Protein AF-A0A1V0TWH2-F1 (afdb_monomer_lite)

Sequence (123 aa):
MSCGDPHEKDCSEVLDHLYEYLDREMPAGECAEFQVHLDECSPCLEKYGLEQAVKKLVKRCCGHDDVPTDLRSKVMGRIDLIRAGEAVPEVSVLDQARHEQAQAEKAAQEQRAEAAGSDAAGS

Secondary structure (DSSP, 8-state):
---SS--SS-HHHHHHTHHHHHTT-S-HHHHHHHHHHHHHTHHHHHHTT-HHHHHHHHHHHTTTPPPPHHHHHHHHHHHHHHHHT----SS-HHHHHHHHHHHHHHHHHHHHHHHHHGGGS--

Radius of gyration: 19.44 Å; chains: 1; bounding box: 47×32×61 Å

Structure (mmCIF, N/CA/C/O backbone):
data_AF-A0A1V0TWH2-F1
#
_entry.id   AF-A0A1V0TWH2-F1
#
loop_
_atom_site.group_PDB
_atom_site.id
_atom_site.type_symbol
_atom_site.label_atom_id
_atom_site.label_alt_id
_atom_site.label_comp_id
_atom_site.label_asym_id
_atom_site.label_entity_id
_atom_site.label_seq_id
_atom_site.pdbx_PDB_ins_code
_atom_site.Cartn_x
_atom_site.Cartn_y
_atom_site.Cartn_z
_atom_site.occupancy
_atom_site.B_iso_or_equiv
_atom_site.auth_seq_id
_atom_site.auth_comp_id
_atom_site.auth_asym_id
_atom_site.auth_atom_id
_atom_site.pdbx_PDB_model_num
ATOM 1 N N . MET A 1 1 ? -2.320 9.056 11.277 1.00 52.59 1 MET A N 1
ATOM 2 C CA . MET A 1 1 ? -3.329 10.129 11.441 1.00 52.59 1 MET A CA 1
ATOM 3 C C . MET A 1 1 ? -4.693 9.497 11.277 1.00 52.59 1 MET A C 1
ATOM 5 O O . MET A 1 1 ? -4.891 8.812 10.281 1.00 52.59 1 MET A O 1
ATOM 9 N N . SER A 1 2 ? -5.575 9.695 12.255 1.00 56.16 2 SER A N 1
ATOM 10 C CA . SER A 1 2 ? -6.941 9.174 12.230 1.00 56.16 2 SER A CA 1
ATOM 11 C C . SER A 1 2 ? -7.785 9.898 11.183 1.00 56.16 2 SER A C 1
ATOM 13 O O . SER A 1 2 ? -7.605 11.088 10.924 1.00 56.16 2 SER A O 1
ATOM 15 N N . CYS A 1 3 ? -8.685 9.154 10.566 1.00 61.31 3 CYS A N 1
ATOM 16 C CA . CYS A 1 3 ? -9.370 9.462 9.316 1.00 61.31 3 CYS A CA 1
ATOM 17 C C . CYS A 1 3 ? -10.523 10.479 9.488 1.00 61.31 3 CYS A C 1
ATOM 19 O O . CYS A 1 3 ? -11.145 10.875 8.509 1.00 61.31 3 CYS A O 1
ATOM 21 N N . GLY A 1 4 ? -10.804 10.920 10.720 1.00 58.88 4 GLY A N 1
ATOM 22 C CA . GLY A 1 4 ? -11.903 11.835 11.055 1.00 58.88 4 GLY A CA 1
ATOM 23 C C . GLY A 1 4 ? -13.238 11.143 11.364 1.00 58.88 4 GLY A C 1
ATOM 24 O O . GLY A 1 4 ? -14.108 11.785 11.947 1.00 58.88 4 GLY A O 1
ATOM 25 N N . ASP A 1 5 ? -13.368 9.850 11.063 1.00 56.97 5 ASP A N 1
ATOM 26 C CA . ASP A 1 5 ? -14.504 8.9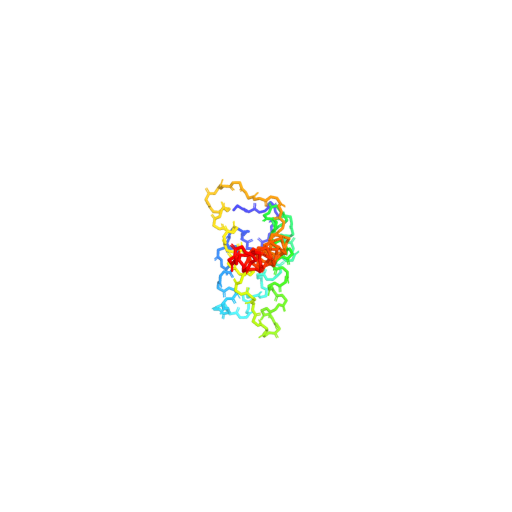98 11.426 1.00 56.97 5 ASP A CA 1
ATOM 27 C C . ASP A 1 5 ? -14.129 8.029 12.570 1.00 56.97 5 ASP A C 1
ATOM 29 O O . ASP A 1 5 ? -12.966 7.625 12.679 1.00 56.97 5 ASP A O 1
ATOM 33 N N . PRO A 1 6 ? -15.080 7.656 13.450 1.00 57.12 6 PRO A N 1
ATOM 34 C CA . PRO A 1 6 ? -14.822 6.795 14.598 1.00 57.12 6 PRO A CA 1
ATOM 35 C C . PRO A 1 6 ? -14.786 5.322 14.172 1.00 57.12 6 PRO A C 1
ATOM 37 O O . PRO A 1 6 ? -15.730 4.572 14.409 1.00 57.12 6 PRO A O 1
ATOM 40 N N . HIS A 1 7 ? -13.703 4.903 13.526 1.00 61.41 7 HIS A N 1
ATOM 41 C CA . HIS A 1 7 ? -13.396 3.482 13.347 1.00 61.41 7 HIS A CA 1
ATOM 42 C C . HIS A 1 7 ? -12.597 2.984 14.564 1.00 61.41 7 HIS A C 1
ATOM 44 O O . HIS A 1 7 ? -11.805 3.743 15.120 1.00 61.41 7 HIS A O 1
ATOM 50 N N . GLU A 1 8 ? -12.760 1.718 14.970 1.00 64.00 8 GLU A N 1
ATOM 51 C CA . GLU A 1 8 ? -12.062 1.144 16.144 1.00 64.00 8 GLU A CA 1
ATOM 52 C C . GLU A 1 8 ? -10.526 1.179 16.046 1.00 64.00 8 GLU A C 1
ATOM 54 O O . GLU A 1 8 ? -9.848 1.171 17.071 1.00 64.00 8 GLU A O 1
ATOM 59 N N . LYS A 1 9 ? -9.977 1.240 14.828 1.00 70.12 9 LYS A N 1
ATOM 60 C CA . LYS A 1 9 ? -8.537 1.218 14.541 1.00 70.12 9 LYS A CA 1
ATOM 61 C C . LYS A 1 9 ? -8.094 2.503 13.846 1.00 70.12 9 LYS A C 1
ATOM 63 O O . LYS A 1 9 ? -8.796 3.019 12.976 1.00 70.12 9 LYS A O 1
ATOM 68 N N . ASP A 1 10 ? -6.905 2.995 14.184 1.00 76.19 10 ASP A N 1
ATOM 69 C CA . ASP A 1 10 ? -6.308 4.149 13.514 1.00 76.19 10 ASP A CA 1
ATOM 70 C C . ASP A 1 10 ? -5.816 3.787 12.108 1.00 76.19 10 ASP A C 1
ATOM 72 O O . ASP A 1 10 ? -5.096 2.808 11.924 1.00 76.19 10 ASP A O 1
ATOM 76 N N . CYS A 1 11 ? -6.085 4.648 11.120 1.00 77.75 11 CYS A N 1
ATOM 77 C CA . CYS A 1 11 ? -5.598 4.472 9.748 1.00 77.75 11 CYS A CA 1
ATOM 78 C C . CYS A 1 11 ? -4.070 4.231 9.677 1.00 77.75 11 CYS A C 1
ATOM 80 O O . CYS A 1 11 ? -3.599 3.452 8.855 1.00 77.75 11 CYS A O 1
ATOM 82 N N . SER A 1 12 ? -3.275 4.881 10.537 1.00 77.44 12 SER A N 1
ATOM 83 C CA . SER A 1 12 ? -1.823 4.640 10.615 1.00 77.44 12 SER A CA 1
ATOM 84 C C . SER A 1 12 ? -1.467 3.288 11.230 1.00 77.44 12 SER A C 1
ATOM 86 O O . SER A 1 12 ? -0.549 2.643 10.744 1.00 77.44 12 SER A O 1
ATOM 88 N N . GLU A 1 13 ? -2.205 2.850 12.250 1.00 80.50 13 GLU A N 1
ATOM 89 C CA . GLU A 1 13 ? -1.999 1.546 12.888 1.00 80.50 13 GLU A CA 1
ATOM 90 C C . GLU A 1 13 ? -2.317 0.417 11.899 1.00 80.50 13 GLU A C 1
ATOM 92 O O . GLU A 1 13 ? -1.552 -0.531 11.758 1.00 80.50 13 GLU A O 1
ATOM 97 N N . VAL A 1 14 ? -3.392 0.564 11.121 1.00 82.00 14 VAL A N 1
ATOM 98 C CA . VAL A 1 14 ? -3.758 -0.407 10.081 1.00 82.00 14 VAL A CA 1
ATOM 99 C C . VAL A 1 14 ? -2.685 -0.513 8.997 1.00 82.00 14 VAL A C 1
ATOM 101 O O . VAL A 1 14 ? -2.399 -1.610 8.523 1.00 82.00 14 VAL A O 1
ATOM 104 N N . LEU A 1 15 ? -2.062 0.605 8.614 1.00 79.31 15 LEU A N 1
ATOM 105 C CA . LEU A 1 15 ? -0.946 0.597 7.663 1.00 79.31 15 LEU A CA 1
ATOM 106 C C . LEU A 1 15 ? 0.329 -0.010 8.267 1.00 79.31 15 LEU A C 1
ATOM 108 O O . LEU A 1 15 ? 1.056 -0.698 7.554 1.00 79.31 15 LEU A O 1
ATOM 112 N N . ASP A 1 16 ? 0.586 0.207 9.559 1.00 81.56 16 ASP A N 1
ATOM 113 C CA . ASP A 1 16 ? 1.748 -0.348 10.263 1.00 81.56 16 ASP A CA 1
ATOM 114 C C . ASP A 1 16 ? 1.666 -1.878 10.370 1.00 81.56 16 ASP A C 1
ATOM 116 O O . ASP A 1 16 ? 2.621 -2.580 10.034 1.00 81.56 16 ASP A O 1
ATOM 120 N N . HIS A 1 17 ? 0.497 -2.397 10.744 1.00 82.94 17 HIS A N 1
ATOM 121 C CA . HIS A 1 17 ? 0.227 -3.834 10.863 1.00 82.94 17 HIS A CA 1
ATOM 122 C C . HIS A 1 17 ? -0.162 -4.495 9.532 1.00 82.94 17 HIS A C 1
ATOM 124 O O . HIS A 1 17 ? -0.397 -5.703 9.469 1.00 82.94 17 HIS A O 1
ATOM 130 N N . LEU A 1 18 ? -0.189 -3.741 8.426 1.00 80.31 18 LEU A N 1
ATOM 131 C CA . LEU A 1 18 ? -0.471 -4.306 7.107 1.00 80.31 18 LEU A CA 1
ATOM 132 C C . LEU A 1 18 ? 0.555 -5.386 6.733 1.00 80.31 18 LEU A C 1
ATOM 134 O O . LEU A 1 18 ? 0.200 -6.357 6.072 1.00 80.31 18 LEU A O 1
ATOM 138 N N . TYR A 1 19 ? 1.811 -5.243 7.167 1.00 77.81 19 TYR A N 1
ATOM 139 C CA . TYR A 1 19 ? 2.850 -6.259 6.975 1.00 77.81 19 TYR A CA 1
ATOM 140 C C . TYR A 1 19 ? 2.457 -7.605 7.599 1.00 77.81 19 TYR A C 1
ATOM 142 O O . TYR A 1 19 ? 2.452 -8.619 6.904 1.00 77.81 19 TYR A O 1
ATOM 150 N N . GLU A 1 20 ? 2.048 -7.592 8.867 1.00 84.38 20 GLU A N 1
ATOM 151 C CA . GLU A 1 20 ? 1.633 -8.776 9.633 1.00 84.38 20 GLU A CA 1
ATOM 152 C C . GLU A 1 20 ? 0.375 -9.419 9.035 1.00 84.38 20 GLU A C 1
ATOM 154 O O . GLU A 1 20 ? 0.265 -10.645 8.935 1.00 84.38 20 GLU A O 1
ATOM 159 N N . TYR A 1 21 ? -0.554 -8.588 8.556 1.00 80.25 21 TYR A N 1
ATOM 160 C CA . TYR A 1 21 ? -1.744 -9.038 7.841 1.00 80.25 21 TYR A CA 1
ATOM 161 C C . TYR A 1 21 ? -1.403 -9.743 6.515 1.00 80.25 21 TYR A C 1
ATOM 163 O O . TYR A 1 21 ? -2.008 -10.763 6.173 1.00 80.25 21 TYR A O 1
ATOM 171 N N . LEU A 1 22 ? -0.424 -9.235 5.755 1.00 75.25 22 LEU A N 1
ATOM 172 C CA . LEU A 1 22 ? -0.008 -9.842 4.485 1.00 75.25 22 LEU A CA 1
ATOM 173 C C . LEU A 1 22 ? 0.807 -11.123 4.663 1.00 75.25 22 LEU A C 1
ATOM 175 O O . LEU A 1 22 ? 0.618 -12.059 3.886 1.00 75.25 22 LEU A O 1
ATOM 179 N N . ASP A 1 23 ? 1.678 -11.179 5.668 1.00 78.06 23 ASP A N 1
ATOM 180 C CA . ASP A 1 23 ? 2.473 -12.373 5.981 1.00 78.06 23 ASP A CA 1
ATOM 181 C C . ASP A 1 23 ? 1.670 -13.437 6.752 1.00 78.06 23 ASP A C 1
ATOM 183 O O . ASP A 1 23 ? 2.177 -14.521 7.037 1.00 78.06 23 ASP A O 1
ATOM 187 N N . ARG A 1 24 ? 0.383 -13.167 7.028 1.00 74.31 24 ARG A N 1
ATOM 188 C CA . ARG A 1 24 ? -0.512 -14.019 7.832 1.00 74.31 24 ARG A CA 1
ATOM 189 C C . ARG A 1 24 ? 0.044 -14.315 9.225 1.00 74.31 24 ARG A C 1
ATOM 191 O O . ARG A 1 24 ? -0.262 -15.351 9.813 1.00 74.31 24 ARG A O 1
ATOM 198 N N . GLU A 1 25 ? 0.839 -13.393 9.750 1.00 82.81 25 GLU A N 1
ATOM 199 C CA . GLU A 1 25 ? 1.336 -13.441 11.124 1.00 82.81 25 GLU A CA 1
ATOM 200 C C . GLU A 1 25 ? 0.284 -12.926 12.119 1.00 82.81 25 GLU A C 1
ATOM 202 O O . GLU A 1 25 ? 0.418 -13.129 13.324 1.00 82.81 25 GLU A O 1
ATOM 207 N N . MET A 1 26 ? -0.805 -12.333 11.619 1.00 78.75 26 MET A N 1
ATOM 208 C CA . MET A 1 26 ? -1.945 -11.890 12.417 1.00 78.75 26 MET A CA 1
ATOM 209 C C . MET A 1 26 ? -2.985 -13.007 12.641 1.00 78.75 26 MET A C 1
ATOM 211 O O . MET A 1 26 ? -3.312 -13.765 11.717 1.00 78.75 26 MET A O 1
ATOM 215 N N . PRO A 1 27 ? -3.579 -13.100 13.844 1.00 79.94 27 PRO A N 1
ATOM 216 C CA . PRO A 1 27 ? -4.663 -14.034 14.114 1.00 79.94 27 PRO A CA 1
ATOM 217 C C . PRO A 1 27 ? -5.927 -13.683 13.315 1.00 79.94 27 PRO A C 1
ATOM 219 O O . PRO A 1 27 ? -6.247 -12.522 13.065 1.00 79.94 27 PRO A O 1
ATOM 222 N N . ALA A 1 28 ? -6.705 -14.709 12.959 1.00 75.44 28 ALA A N 1
ATOM 223 C CA . ALA A 1 28 ? -7.886 -14.564 12.101 1.00 75.44 28 ALA A CA 1
ATOM 224 C C . ALA A 1 28 ? -8.960 -13.599 12.648 1.00 75.44 28 ALA A C 1
ATOM 226 O O . ALA A 1 28 ? -9.722 -13.046 11.859 1.00 75.44 28 ALA A O 1
ATOM 227 N N . GLY A 1 29 ? -9.020 -13.398 13.970 1.00 77.88 29 GLY A N 1
ATOM 228 C CA . GLY A 1 29 ? -9.912 -12.416 14.596 1.00 77.88 29 GLY A CA 1
ATOM 229 C C . GLY A 1 29 ? -9.550 -10.982 14.211 1.00 77.88 29 GLY A C 1
ATOM 230 O O . GLY A 1 29 ? -10.390 -10.265 13.679 1.00 77.88 29 GLY A O 1
ATOM 231 N N . GLU A 1 30 ? -8.278 -10.615 14.363 1.00 78.94 30 GLU A N 1
ATOM 232 C CA . GLU A 1 30 ? -7.788 -9.273 14.027 1.00 78.94 30 GLU A CA 1
ATOM 233 C C . GLU A 1 30 ? -7.809 -9.028 12.512 1.00 78.94 30 GLU A C 1
ATOM 235 O O . GLU A 1 30 ? -8.092 -7.923 12.054 1.00 78.94 30 GLU A O 1
ATOM 240 N N . CYS A 1 31 ? -7.591 -10.071 11.704 1.00 79.56 31 CYS A N 1
ATOM 241 C CA . CYS A 1 31 ? -7.734 -9.984 10.249 1.00 79.56 31 CYS A CA 1
ATOM 242 C C . CYS A 1 31 ? -9.127 -9.505 9.809 1.00 79.56 31 CYS A C 1
ATOM 244 O O . CYS A 1 31 ? -9.233 -8.774 8.823 1.00 79.56 31 CYS A O 1
ATOM 246 N N . ALA A 1 32 ? -10.187 -9.915 10.512 1.00 80.31 32 ALA A N 1
ATOM 247 C CA . ALA A 1 32 ? -11.549 -9.498 10.192 1.00 80.31 32 ALA A CA 1
ATOM 248 C C . ALA A 1 32 ? -11.779 -8.017 10.532 1.00 80.31 32 ALA A C 1
ATOM 250 O O . ALA A 1 32 ? -12.356 -7.290 9.728 1.00 80.31 32 ALA A O 1
ATOM 251 N N . GLU A 1 33 ? -11.277 -7.556 11.678 1.00 80.31 33 GLU A N 1
ATOM 252 C CA . GLU A 1 33 ? -11.362 -6.150 12.097 1.00 80.31 33 GLU A CA 1
ATOM 253 C C . GLU A 1 33 ? -10.599 -5.230 11.134 1.00 80.31 33 GLU A C 1
ATOM 255 O O . GLU A 1 33 ? -11.109 -4.191 10.712 1.00 80.31 33 GLU A O 1
ATOM 260 N N . PHE A 1 34 ? -9.408 -5.655 10.704 1.00 81.56 34 PHE A N 1
ATOM 261 C CA . PHE A 1 34 ? -8.629 -4.947 9.688 1.00 81.56 34 PHE A CA 1
ATOM 262 C C . PHE A 1 34 ? -9.378 -4.853 8.368 1.00 81.56 34 PHE A C 1
ATOM 264 O O . PHE A 1 34 ? -9.421 -3.791 7.753 1.00 81.56 34 PHE A O 1
ATOM 271 N N . GLN A 1 35 ? -9.987 -5.954 7.933 1.00 78.50 35 GLN A N 1
ATOM 272 C CA . GLN A 1 35 ? -10.768 -5.964 6.707 1.00 78.50 35 GLN A CA 1
ATOM 273 C C . GLN A 1 35 ? -11.942 -4.980 6.774 1.00 78.50 35 GLN A C 1
ATOM 275 O O . GLN A 1 35 ? -12.144 -4.235 5.818 1.00 78.50 35 GLN A O 1
ATOM 280 N N . VAL A 1 36 ? -12.675 -4.942 7.891 1.00 81.44 36 VAL A N 1
ATOM 281 C CA . VAL A 1 36 ? -13.778 -3.988 8.091 1.00 81.44 36 VAL A CA 1
ATOM 282 C C . VAL A 1 36 ? -13.268 -2.553 7.983 1.00 81.44 36 VAL A C 1
ATOM 284 O O . VAL A 1 36 ? -13.809 -1.779 7.198 1.00 81.44 36 VAL A O 1
ATOM 287 N N . HIS A 1 37 ? -12.174 -2.215 8.671 1.00 82.75 37 HIS A N 1
ATOM 288 C CA . HIS A 1 37 ? -11.596 -0.875 8.583 1.00 82.75 37 HIS A CA 1
ATOM 289 C C . HIS A 1 37 ? -11.154 -0.520 7.156 1.00 82.75 37 HIS A C 1
ATOM 291 O O . HIS A 1 37 ? -11.379 0.597 6.701 1.00 82.75 37 HIS A O 1
ATOM 297 N N . LEU A 1 38 ? -10.530 -1.450 6.431 1.00 78.19 38 LEU A N 1
ATOM 298 C CA . LEU A 1 38 ? -10.080 -1.219 5.056 1.00 78.19 38 LEU A CA 1
ATOM 299 C C . LEU A 1 38 ? -11.246 -1.029 4.073 1.00 78.19 38 LEU A C 1
ATOM 301 O O . LEU A 1 38 ? -11.103 -0.277 3.109 1.00 78.19 38 LEU A O 1
ATOM 305 N N . ASP A 1 39 ? -12.385 -1.689 4.299 1.00 78.62 39 ASP A N 1
ATOM 306 C CA . ASP A 1 39 ? -13.591 -1.496 3.486 1.00 78.62 39 ASP A CA 1
ATOM 307 C C . ASP A 1 39 ? -14.323 -0.188 3.842 1.00 78.62 39 ASP A C 1
ATOM 309 O O . ASP A 1 39 ? -14.749 0.542 2.941 1.00 78.62 39 ASP A O 1
ATOM 313 N N . GLU A 1 40 ? -14.430 0.153 5.129 1.00 78.00 40 GLU A N 1
ATOM 314 C CA . GLU A 1 40 ? -15.109 1.372 5.591 1.00 78.00 40 GLU A CA 1
ATOM 315 C C . GLU A 1 40 ? -14.271 2.638 5.362 1.00 78.00 40 GLU A C 1
ATOM 317 O O . GLU A 1 40 ? -14.807 3.688 5.004 1.00 78.00 40 GLU A O 1
ATOM 322 N N . CYS A 1 41 ? -12.944 2.548 5.479 1.00 79.00 41 CYS A N 1
ATOM 323 C CA . CYS A 1 41 ? -12.031 3.679 5.343 1.00 79.00 41 CYS A CA 1
ATOM 324 C C . CYS A 1 41 ? -11.451 3.835 3.925 1.00 79.00 41 CYS A C 1
ATOM 326 O O . CYS A 1 41 ? -10.255 4.070 3.712 1.00 79.00 41 CYS A O 1
ATOM 328 N N . SER A 1 42 ? -12.334 3.769 2.927 1.00 71.25 42 SER A N 1
ATOM 329 C CA . SER A 1 42 ? -12.009 4.067 1.525 1.00 71.25 42 SER A CA 1
ATOM 330 C C . SER A 1 42 ? -11.334 5.445 1.308 1.00 71.25 42 SER A C 1
ATOM 332 O O . SER A 1 42 ? -10.330 5.484 0.593 1.00 71.25 42 SER A O 1
ATOM 334 N N . PRO A 1 43 ? -11.753 6.571 1.940 1.00 76.06 43 PRO A N 1
ATOM 335 C CA . PRO A 1 43 ? -11.151 7.885 1.662 1.00 76.06 43 PRO A CA 1
ATOM 336 C C . PRO A 1 43 ? -9.670 8.001 2.055 1.00 76.06 43 PRO A C 1
ATOM 338 O O . PRO A 1 43 ? -8.907 8.703 1.387 1.00 76.06 43 PRO A O 1
ATOM 341 N N . CYS A 1 44 ? -9.224 7.296 3.098 1.00 76.69 44 CYS A N 1
ATOM 342 C CA . CYS A 1 44 ? -7.804 7.275 3.451 1.00 76.69 44 CYS A CA 1
ATOM 343 C C . CYS A 1 44 ? -6.994 6.468 2.444 1.00 76.69 44 CYS A C 1
ATOM 345 O O . CYS A 1 44 ? -5.968 6.941 1.958 1.00 76.69 44 CYS A O 1
ATOM 347 N N . LEU A 1 45 ? -7.471 5.281 2.073 1.00 76.44 45 LEU A N 1
ATOM 348 C CA . LEU A 1 45 ? -6.787 4.450 1.088 1.00 76.44 45 LEU A CA 1
ATOM 349 C C . LEU A 1 45 ? -6.736 5.110 -0.293 1.00 76.44 45 LEU A C 1
ATOM 351 O O . LEU A 1 45 ? -5.740 4.950 -0.997 1.00 76.44 45 LEU A O 1
ATOM 355 N N . GLU A 1 46 ? -7.767 5.857 -0.681 1.00 77.81 46 GLU A N 1
ATOM 356 C CA . GLU A 1 46 ? -7.812 6.588 -1.949 1.00 77.81 46 GLU A CA 1
ATOM 357 C C . GLU A 1 46 ? -6.803 7.743 -1.969 1.00 77.81 46 GLU A C 1
ATOM 359 O O . GLU A 1 46 ? -6.034 7.865 -2.922 1.00 77.81 46 GLU A O 1
ATOM 364 N N . LYS A 1 47 ? -6.694 8.509 -0.873 1.00 75.62 47 LYS A N 1
ATOM 365 C CA . LYS A 1 47 ? -5.686 9.574 -0.715 1.00 75.62 47 LYS A CA 1
ATOM 366 C C . LYS A 1 47 ? -4.250 9.060 -0.852 1.00 75.62 47 LYS A C 1
ATOM 368 O O . LYS A 1 47 ? -3.372 9.767 -1.337 1.00 75.62 47 LYS A O 1
ATOM 373 N N . TYR A 1 48 ? -4.014 7.828 -0.421 1.00 73.56 48 TYR A N 1
ATOM 374 C CA . TYR A 1 48 ? -2.729 7.145 -0.555 1.00 73.56 48 TYR A CA 1
ATOM 375 C C . TYR A 1 48 ? -2.602 6.353 -1.868 1.00 73.56 48 TYR A C 1
ATOM 377 O O . TYR A 1 48 ? -1.579 5.716 -2.125 1.00 73.56 48 TYR A O 1
ATOM 385 N N . GLY A 1 49 ? -3.653 6.340 -2.694 1.00 76.44 49 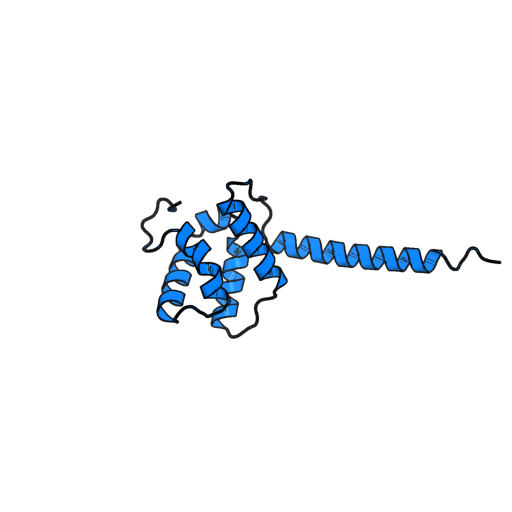GLY A N 1
ATOM 386 C CA . GLY A 1 49 ? -3.780 5.536 -3.906 1.00 76.44 49 GLY A CA 1
ATOM 387 C C . GLY A 1 49 ? -3.589 4.032 -3.668 1.00 76.44 49 GLY A C 1
ATOM 388 O O . GLY A 1 49 ? -3.127 3.322 -4.564 1.00 76.44 49 GLY A O 1
ATOM 389 N N . LEU A 1 50 ? -3.858 3.558 -2.452 1.00 77.88 50 LEU A N 1
ATOM 390 C CA . LEU A 1 50 ? -3.694 2.182 -1.986 1.00 77.88 50 LEU A CA 1
ATOM 391 C C . LEU A 1 50 ? -4.975 1.353 -2.115 1.00 77.88 50 LEU A C 1
ATOM 393 O O . LEU A 1 50 ? -4.889 0.128 -2.145 1.00 77.88 50 LEU A O 1
ATOM 397 N N . GLU A 1 51 ? -6.138 1.992 -2.250 1.00 80.62 51 GLU A N 1
ATOM 398 C CA . GLU A 1 51 ? -7.462 1.352 -2.191 1.00 80.62 51 GLU A CA 1
ATOM 399 C C . GLU A 1 51 ? -7.563 0.067 -3.026 1.00 80.62 51 GLU A C 1
ATOM 401 O O . GLU A 1 51 ? -7.800 -1.022 -2.501 1.00 80.62 51 GLU A O 1
ATOM 406 N N . GLN A 1 52 ? -7.320 0.164 -4.333 1.00 76.06 52 GLN A N 1
ATOM 407 C CA . GLN A 1 52 ? -7.470 -0.984 -5.223 1.00 76.06 52 GLN A CA 1
ATOM 408 C C . GLN A 1 52 ? -6.415 -2.076 -4.986 1.00 76.06 52 GLN A C 1
ATOM 410 O O . GLN A 1 52 ? -6.693 -3.263 -5.186 1.00 76.06 52 GLN A O 1
ATOM 415 N N . ALA A 1 53 ? -5.199 -1.697 -4.578 1.00 75.06 53 ALA A N 1
ATOM 416 C CA . ALA A 1 53 ? -4.129 -2.647 -4.289 1.00 75.06 53 ALA A CA 1
ATOM 417 C C . ALA A 1 53 ? -4.437 -3.430 -3.010 1.00 75.06 53 ALA A C 1
ATOM 419 O O . ALA A 1 53 ? -4.353 -4.659 -3.014 1.00 75.06 53 ALA A O 1
ATOM 420 N N . VAL A 1 54 ? -4.885 -2.734 -1.964 1.00 78.19 54 VAL A N 1
ATOM 421 C CA . VAL A 1 54 ? -5.265 -3.328 -0.683 1.00 78.19 54 VAL A CA 1
ATOM 422 C C . VAL A 1 54 ? -6.509 -4.206 -0.828 1.00 78.19 54 VAL A C 1
ATOM 424 O O . VAL A 1 54 ? -6.480 -5.352 -0.392 1.00 78.19 54 VAL A O 1
ATOM 427 N N . LYS A 1 55 ? -7.546 -3.780 -1.565 1.00 76.12 55 LYS A N 1
ATOM 428 C CA . LYS A 1 55 ? -8.709 -4.642 -1.876 1.00 76.12 55 LYS A CA 1
ATOM 429 C C . LYS A 1 55 ? -8.317 -5.941 -2.581 1.00 76.12 55 LYS A C 1
ATOM 431 O O . LYS A 1 55 ? -8.872 -7.003 -2.294 1.00 76.12 55 LYS A O 1
ATOM 436 N N . LYS A 1 56 ? -7.359 -5.883 -3.514 1.00 75.44 56 LYS A N 1
ATOM 437 C CA . LYS A 1 56 ? -6.820 -7.085 -4.174 1.00 75.44 56 LYS A CA 1
ATOM 438 C C . LYS A 1 56 ? -6.024 -7.967 -3.216 1.00 75.44 56 LYS A C 1
ATOM 440 O O . LYS A 1 56 ? -6.114 -9.186 -3.328 1.00 75.44 56 LYS A O 1
ATOM 445 N N . LEU A 1 57 ? -5.242 -7.362 -2.326 1.00 73.81 57 LEU A N 1
ATOM 446 C CA . LEU A 1 57 ? -4.446 -8.060 -1.319 1.00 73.81 57 LEU A CA 1
ATOM 447 C C . LEU A 1 57 ? -5.340 -8.808 -0.329 1.00 73.81 57 LEU A C 1
ATOM 449 O O . LEU A 1 57 ? -5.209 -10.020 -0.215 1.00 73.81 57 LEU A O 1
ATOM 453 N N . VAL A 1 58 ? -6.309 -8.117 0.277 1.00 73.81 58 VAL A N 1
ATOM 454 C CA . VAL A 1 58 ? -7.302 -8.681 1.207 1.00 73.81 58 VAL A CA 1
ATOM 455 C C . VAL A 1 58 ? -8.027 -9.874 0.580 1.00 73.81 58 VAL A C 1
ATOM 457 O O . VAL A 1 58 ? -8.049 -10.963 1.151 1.00 73.81 58 VAL A O 1
ATOM 460 N N . LYS A 1 59 ? -8.534 -9.724 -0.655 1.00 73.50 59 LYS A N 1
ATOM 461 C CA . LYS A 1 59 ? -9.196 -10.829 -1.371 1.00 73.50 59 LYS A CA 1
ATOM 462 C C . LYS A 1 59 ? -8.306 -12.060 -1.560 1.00 73.50 59 LYS A C 1
ATOM 464 O O . LYS A 1 59 ? -8.822 -13.172 -1.494 1.00 73.50 59 LYS A O 1
ATOM 469 N N . ARG A 1 60 ? -7.004 -11.885 -1.820 1.00 70.50 60 ARG A N 1
ATOM 470 C CA . ARG A 1 60 ? -6.072 -13.014 -1.998 1.00 70.50 60 ARG A CA 1
ATOM 471 C C . ARG A 1 60 ? -5.623 -13.622 -0.673 1.00 70.50 60 ARG A C 1
ATOM 473 O O . ARG A 1 60 ? -5.583 -14.844 -0.574 1.00 70.50 60 ARG A O 1
ATOM 480 N N . CYS A 1 61 ? -5.366 -12.806 0.351 1.00 66.31 61 CYS A N 1
ATOM 481 C CA . CYS A 1 61 ? -4.976 -13.288 1.678 1.00 66.31 61 CYS A CA 1
ATOM 482 C C . CYS A 1 61 ? -6.041 -14.207 2.291 1.00 66.31 61 CYS A C 1
ATOM 484 O O . CYS A 1 61 ? -5.696 -15.249 2.847 1.00 66.31 61 CYS A O 1
ATOM 486 N N . CYS A 1 62 ? -7.329 -13.897 2.109 1.00 64.31 62 CYS A N 1
ATOM 487 C CA . CYS A 1 62 ? -8.429 -14.765 2.546 1.00 64.31 62 CYS A CA 1
ATOM 488 C C . CYS A 1 62 ? -8.648 -15.999 1.643 1.00 64.31 62 CYS A C 1
ATOM 490 O O . CYS A 1 62 ? -9.292 -16.956 2.066 1.00 64.31 62 CYS A O 1
ATOM 492 N N . GLY A 1 63 ? -8.126 -15.988 0.410 1.00 60.59 63 GLY A N 1
ATOM 493 C CA . GLY A 1 63 ? -8.312 -17.036 -0.606 1.00 60.59 63 GLY A CA 1
ATOM 494 C C . GLY A 1 63 ? -7.219 -18.108 -0.653 1.00 60.59 63 GLY A C 1
ATOM 495 O O . GLY A 1 63 ? -7.280 -18.999 -1.491 1.00 60.59 63 GLY A O 1
ATOM 496 N N . HIS A 1 64 ? -6.233 -18.045 0.244 1.00 57.09 64 HIS A N 1
ATOM 497 C CA . HIS A 1 64 ? -5.023 -18.873 0.224 1.00 57.09 64 HIS A CA 1
ATOM 498 C C . HIS A 1 64 ? -4.024 -18.597 -0.919 1.00 57.09 64 HIS A C 1
ATOM 500 O O . HIS A 1 64 ? -2.967 -19.223 -0.926 1.00 57.09 64 HIS A O 1
ATOM 506 N N . ASP A 1 65 ? -4.287 -17.636 -1.805 1.00 59.59 65 ASP A N 1
ATOM 507 C CA . ASP A 1 65 ? -3.411 -17.307 -2.935 1.00 59.59 65 ASP A CA 1
ATOM 508 C C . ASP A 1 65 ? -2.184 -16.485 -2.517 1.00 59.59 65 ASP A C 1
ATOM 510 O O . ASP A 1 65 ? -2.282 -15.554 -1.708 1.00 59.59 65 ASP A O 1
ATOM 514 N N . ASP A 1 66 ? -1.037 -16.791 -3.128 1.00 58.50 66 ASP A N 1
ATOM 515 C CA . ASP A 1 66 ? 0.184 -16.004 -2.983 1.00 58.50 66 ASP A CA 1
ATOM 516 C C . ASP A 1 66 ? -0.000 -14.603 -3.573 1.00 58.50 66 ASP A C 1
ATOM 518 O O . ASP A 1 66 ? -0.428 -14.386 -4.715 1.00 58.50 66 ASP A O 1
ATOM 522 N N . VAL A 1 67 ? 0.345 -13.609 -2.765 1.00 62.34 67 VAL A N 1
ATOM 523 C CA . VAL A 1 67 ? 0.406 -12.222 -3.198 1.00 62.34 67 VAL A CA 1
ATOM 524 C C . VAL A 1 67 ? 1.663 -12.044 -4.058 1.00 62.34 67 VAL A C 1
ATOM 526 O O . VAL A 1 67 ? 2.756 -12.343 -3.584 1.00 62.34 67 VAL A O 1
ATOM 529 N N . PRO A 1 68 ? 1.568 -11.492 -5.286 1.00 68.88 68 PRO A N 1
ATOM 530 C CA . PRO A 1 68 ? 2.743 -11.175 -6.087 1.00 68.88 68 PRO A CA 1
ATOM 531 C C . PRO A 1 68 ? 3.662 -10.232 -5.309 1.00 68.88 68 PRO A C 1
ATOM 533 O O . PRO A 1 68 ? 3.237 -9.134 -4.935 1.00 68.88 68 PRO A O 1
ATOM 536 N N . THR A 1 69 ? 4.914 -10.645 -5.103 1.00 69.00 69 THR A N 1
ATOM 537 C CA . THR A 1 69 ? 5.931 -9.895 -4.347 1.00 69.00 69 THR A CA 1
ATOM 538 C C . THR A 1 69 ? 6.062 -8.457 -4.840 1.00 69.00 69 THR A C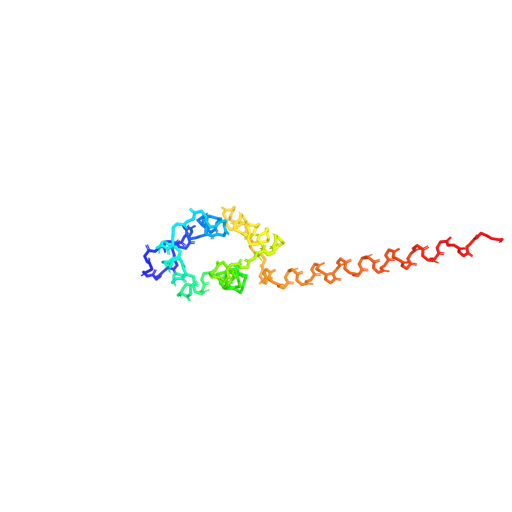 1
ATOM 540 O O . THR A 1 69 ? 6.220 -7.541 -4.047 1.00 69.00 69 THR A O 1
ATOM 543 N N . ASP A 1 70 ? 5.887 -8.250 -6.143 1.00 73.69 70 ASP A N 1
ATOM 544 C CA . ASP A 1 70 ? 5.887 -6.943 -6.793 1.00 73.69 70 ASP A CA 1
ATOM 545 C C . ASP A 1 70 ? 4.793 -5.994 -6.260 1.00 73.69 70 ASP A C 1
ATOM 547 O O . ASP A 1 70 ? 5.070 -4.850 -5.903 1.00 73.69 70 ASP A O 1
ATOM 551 N N . LEU A 1 71 ? 3.553 -6.477 -6.115 1.00 74.62 71 LEU A N 1
ATOM 552 C CA . LEU A 1 71 ? 2.455 -5.670 -5.573 1.00 74.62 71 LEU A CA 1
ATOM 553 C C . LEU A 1 71 ? 2.681 -5.366 -4.090 1.00 74.62 71 LEU A C 1
ATOM 555 O O . LEU A 1 71 ? 2.415 -4.251 -3.643 1.00 74.62 71 LEU A O 1
ATOM 559 N N . ARG A 1 72 ? 3.196 -6.352 -3.346 1.00 75.75 72 ARG A N 1
ATOM 560 C CA . ARG A 1 72 ? 3.569 -6.189 -1.940 1.00 75.75 72 ARG A CA 1
ATOM 561 C C . ARG A 1 72 ? 4.632 -5.101 -1.795 1.00 75.75 72 ARG A C 1
ATOM 563 O O . ARG A 1 72 ? 4.384 -4.124 -1.102 1.00 75.75 72 ARG A O 1
ATOM 570 N N . SER A 1 73 ? 5.767 -5.217 -2.483 1.00 81.25 73 SER A N 1
ATOM 571 C CA . SER A 1 73 ? 6.864 -4.245 -2.410 1.00 81.25 73 SER A CA 1
ATOM 572 C C . SER A 1 73 ? 6.418 -2.823 -2.744 1.00 81.25 73 SER A C 1
ATOM 574 O O . SER A 1 73 ? 6.859 -1.880 -2.096 1.00 81.25 73 SER A O 1
ATOM 576 N N . LYS A 1 74 ? 5.503 -2.651 -3.702 1.00 80.62 74 LYS A N 1
ATOM 577 C CA . LYS A 1 74 ? 5.002 -1.325 -4.085 1.00 80.62 74 LYS A CA 1
ATOM 578 C C . LYS A 1 74 ? 4.050 -0.718 -3.063 1.00 80.62 74 LYS A C 1
ATOM 580 O O . LYS A 1 74 ? 4.142 0.475 -2.785 1.00 80.62 74 LYS A O 1
ATOM 585 N N . VAL A 1 75 ? 3.154 -1.524 -2.491 1.00 81.62 75 VAL A N 1
ATOM 586 C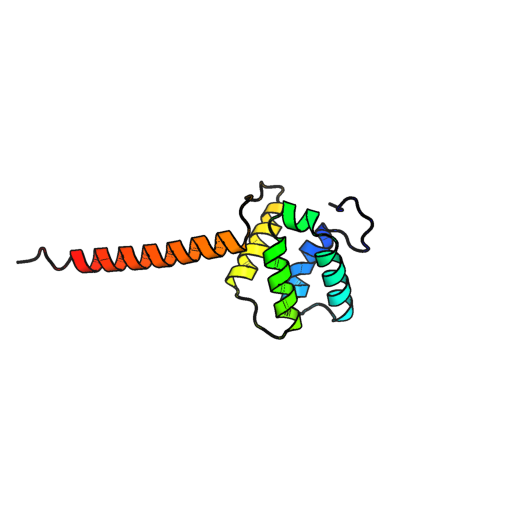 CA . VAL A 1 75 ? 2.305 -1.082 -1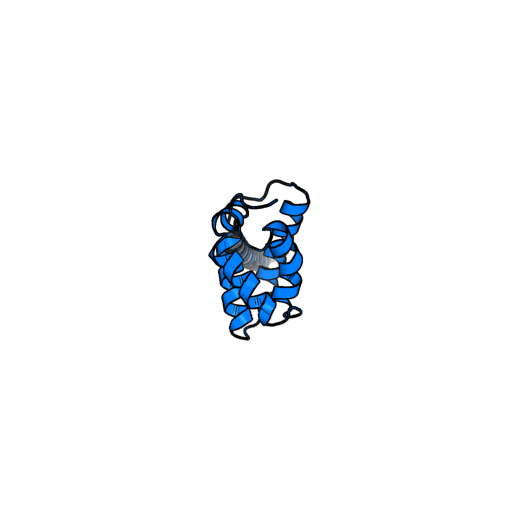.373 1.00 81.62 75 VAL A CA 1
ATOM 587 C C . VAL A 1 75 ? 3.178 -0.669 -0.192 1.00 81.62 75 VAL A C 1
ATOM 589 O O . VAL A 1 75 ? 2.959 0.393 0.378 1.00 81.62 75 VAL A O 1
ATOM 592 N N . MET A 1 76 ? 4.222 -1.442 0.097 1.00 80.56 76 MET A N 1
ATOM 593 C CA . MET A 1 76 ? 5.152 -1.155 1.186 1.00 80.56 76 MET A CA 1
ATOM 594 C C . MET A 1 76 ? 5.982 0.105 0.958 1.00 80.56 76 MET A C 1
ATOM 596 O O . MET A 1 76 ? 5.993 0.980 1.818 1.00 80.56 76 MET A O 1
ATOM 600 N N . GLY A 1 77 ? 6.545 0.284 -0.239 1.00 83.00 77 GLY A N 1
ATOM 601 C CA . GLY A 1 77 ? 7.240 1.526 -0.585 1.00 83.00 77 GLY A CA 1
ATOM 602 C C . GLY A 1 77 ? 6.334 2.755 -0.468 1.00 83.00 77 GLY A C 1
ATOM 603 O O . GLY A 1 77 ? 6.776 3.816 -0.037 1.00 83.00 77 GLY A O 1
ATOM 604 N N . ARG A 1 78 ? 5.037 2.618 -0.775 1.00 81.25 78 ARG A N 1
ATOM 605 C CA . ARG A 1 78 ? 4.063 3.697 -0.575 1.00 81.25 78 ARG A CA 1
ATOM 606 C C . ARG A 1 78 ? 3.868 4.040 0.900 1.00 81.25 78 ARG A C 1
ATOM 608 O O . ARG A 1 78 ? 3.805 5.213 1.248 1.00 81.25 78 ARG A O 1
ATOM 615 N N . ILE A 1 79 ? 3.740 3.021 1.744 1.00 81.75 79 ILE A N 1
ATOM 616 C CA . ILE A 1 79 ? 3.554 3.175 3.190 1.00 81.75 79 ILE A CA 1
ATOM 617 C C . ILE A 1 79 ? 4.773 3.857 3.808 1.00 81.75 79 ILE A C 1
ATOM 619 O O . ILE A 1 79 ? 4.609 4.774 4.611 1.00 81.75 79 ILE A O 1
ATOM 623 N N . ASP A 1 80 ? 5.976 3.501 3.366 1.00 82.44 80 ASP A N 1
ATOM 624 C CA . ASP A 1 80 ? 7.206 4.146 3.821 1.00 82.44 80 ASP A CA 1
ATOM 625 C C . ASP A 1 80 ? 7.263 5.632 3.429 1.00 82.44 80 ASP A C 1
ATOM 627 O O . ASP A 1 80 ? 7.597 6.466 4.269 1.00 82.44 80 ASP A O 1
ATOM 631 N N . LEU A 1 81 ? 6.840 5.997 2.210 1.00 81.56 81 LEU A N 1
ATOM 632 C CA . LEU A 1 81 ? 6.721 7.405 1.789 1.00 81.56 81 LEU A CA 1
ATOM 633 C C . LEU A 1 81 ? 5.712 8.181 2.652 1.00 81.56 81 LEU A C 1
ATOM 635 O O . LEU A 1 81 ? 5.980 9.307 3.074 1.00 81.56 81 LEU A O 1
ATOM 639 N N . ILE A 1 82 ? 4.563 7.568 2.958 1.00 80.75 82 ILE A N 1
ATOM 640 C CA . ILE A 1 82 ? 3.528 8.159 3.824 1.00 80.75 82 ILE A CA 1
ATOM 641 C C . ILE A 1 82 ? 4.079 8.393 5.233 1.00 80.75 82 ILE A C 1
ATOM 643 O O . ILE A 1 82 ? 3.834 9.445 5.825 1.00 80.75 82 ILE A O 1
ATOM 647 N N . ARG A 1 83 ? 4.847 7.435 5.763 1.00 77.38 83 ARG A N 1
ATOM 648 C CA . ARG A 1 83 ? 5.510 7.532 7.072 1.00 77.38 83 ARG A CA 1
ATOM 649 C C . ARG A 1 83 ? 6.606 8.594 7.092 1.00 77.38 83 ARG A C 1
ATOM 651 O O . ARG A 1 83 ? 6.735 9.304 8.086 1.00 77.38 83 ARG A O 1
ATOM 658 N N . ALA A 1 84 ? 7.353 8.736 6.000 1.00 81.62 84 ALA A N 1
ATOM 659 C CA . ALA A 1 84 ? 8.364 9.777 5.830 1.00 81.62 84 ALA A CA 1
ATOM 660 C C . ALA A 1 84 ? 7.760 11.186 5.666 1.00 81.62 84 ALA A C 1
ATOM 662 O O . ALA A 1 84 ? 8.482 12.179 5.748 1.00 81.62 84 ALA A O 1
ATOM 663 N N . GLY A 1 85 ? 6.440 11.292 5.462 1.00 73.31 85 GLY A N 1
ATOM 664 C CA . GLY A 1 85 ? 5.761 12.557 5.182 1.00 73.31 85 GLY A CA 1
ATOM 665 C C . GLY A 1 85 ? 6.046 13.092 3.776 1.00 73.31 85 GLY A C 1
ATOM 666 O O . GLY A 1 85 ? 5.838 14.278 3.517 1.00 73.31 85 GLY A O 1
ATOM 667 N N . GLU A 1 86 ? 6.535 12.239 2.878 1.00 74.19 86 GLU A N 1
ATOM 668 C CA . GLU A 1 86 ? 6.848 12.594 1.499 1.00 74.19 86 GLU A CA 1
ATOM 669 C C . GLU A 1 86 ? 5.595 12.570 0.615 1.00 74.19 86 GLU A C 1
ATOM 671 O O . GLU A 1 86 ? 4.577 11.943 0.922 1.00 74.19 86 GLU A O 1
ATOM 676 N N . ALA A 1 87 ? 5.659 13.296 -0.504 1.00 65.94 87 ALA A N 1
ATOM 677 C CA . ALA A 1 87 ? 4.557 13.363 -1.450 1.00 65.94 87 ALA A CA 1
ATOM 678 C C . ALA A 1 87 ? 4.333 11.991 -2.098 1.00 65.94 87 ALA A C 1
ATOM 680 O O . ALA A 1 87 ? 5.170 11.482 -2.844 1.00 65.94 87 ALA A O 1
ATOM 681 N N . VAL A 1 88 ? 3.174 11.406 -1.817 1.00 67.00 88 VAL A N 1
ATOM 682 C CA . VAL A 1 88 ? 2.748 10.151 -2.425 1.00 67.00 88 VAL A CA 1
ATOM 683 C C . VAL A 1 88 ? 2.331 10.428 -3.871 1.00 67.00 88 VAL A C 1
ATOM 685 O O . VAL A 1 88 ? 1.528 11.334 -4.099 1.00 67.00 88 VAL A O 1
ATOM 688 N N . PRO A 1 89 ? 2.843 9.680 -4.863 1.00 66.50 89 PRO A N 1
ATOM 689 C CA . PRO A 1 89 ? 2.427 9.875 -6.245 1.00 66.50 89 PRO A CA 1
ATOM 690 C C . PRO A 1 89 ? 0.937 9.535 -6.424 1.00 66.50 89 PRO A C 1
ATOM 692 O O . PRO A 1 89 ? 0.484 8.486 -5.972 1.00 66.50 89 PRO A O 1
ATOM 695 N N . GLU A 1 90 ? 0.189 10.399 -7.120 1.00 61.41 90 GLU A N 1
ATOM 696 C CA . GLU A 1 90 ? -1.277 10.283 -7.292 1.00 61.41 90 GLU A CA 1
ATOM 697 C C . GLU A 1 90 ? -1.717 9.064 -8.128 1.00 61.41 90 GLU A C 1
ATOM 699 O O . GLU A 1 90 ? -2.879 8.666 -8.112 1.00 61.41 90 GLU A O 1
ATOM 704 N N . VAL A 1 91 ? -0.794 8.434 -8.857 1.00 68.88 91 VAL A N 1
ATOM 705 C CA . VAL A 1 91 ? -1.054 7.211 -9.635 1.00 68.88 91 VAL A CA 1
ATOM 706 C C . VAL A 1 91 ? -1.266 6.009 -8.720 1.00 68.88 91 VAL A C 1
ATOM 708 O O . VAL A 1 91 ? -0.492 5.799 -7.793 1.00 68.88 91 VAL A O 1
ATOM 711 N N . SER A 1 92 ? -2.278 5.177 -8.985 1.00 75.69 92 SER A N 1
ATOM 712 C CA . SER A 1 92 ? -2.540 3.946 -8.222 1.00 75.69 92 SER A CA 1
ATOM 713 C C . SER A 1 92 ? -1.369 2.961 -8.306 1.00 75.69 92 SER A C 1
ATOM 715 O O . SER A 1 92 ? -0.774 2.792 -9.368 1.00 75.69 92 SER A O 1
ATOM 717 N N . VAL A 1 93 ? -1.091 2.231 -7.219 1.00 74.94 93 VAL A N 1
ATOM 718 C CA . VAL A 1 93 ? -0.034 1.199 -7.180 1.00 74.94 93 VAL A CA 1
ATOM 719 C C . VAL A 1 93 ? -0.217 0.142 -8.276 1.00 74.94 93 VAL A C 1
ATOM 721 O O . VAL A 1 93 ? 0.749 -0.387 -8.822 1.00 74.94 93 VAL A O 1
ATOM 724 N N . LEU A 1 94 ? -1.470 -0.162 -8.627 1.00 71.69 94 LEU A N 1
ATOM 725 C CA . LEU A 1 94 ? -1.789 -1.097 -9.705 1.00 71.69 94 LEU A CA 1
ATOM 726 C C . LEU A 1 94 ? -1.454 -0.538 -11.086 1.00 71.69 94 LEU A C 1
ATOM 728 O O . LEU A 1 94 ? -0.993 -1.289 -11.945 1.00 71.69 94 LEU A O 1
ATOM 732 N N . ASP A 1 95 ? -1.682 0.754 -11.303 1.00 75.94 95 ASP A N 1
ATOM 733 C CA . ASP A 1 95 ? -1.358 1.408 -12.569 1.00 75.94 95 ASP A CA 1
ATOM 734 C C . ASP A 1 95 ? 0.151 1.594 -12.705 1.00 75.94 95 ASP A C 1
ATOM 736 O O . ASP A 1 95 ? 0.703 1.323 -13.769 1.00 75.94 95 ASP A O 1
ATOM 740 N N . GLN A 1 96 ? 0.838 1.912 -11.606 1.00 74.12 96 GLN A N 1
ATOM 741 C CA . GLN A 1 96 ? 2.297 1.917 -11.547 1.00 74.12 96 GLN A CA 1
ATOM 742 C C . GLN A 1 96 ? 2.870 0.535 -11.900 1.00 74.12 96 GLN A C 1
ATOM 744 O O . GLN A 1 96 ? 3.756 0.433 -12.746 1.00 74.12 96 GLN A O 1
ATOM 749 N N . ALA A 1 97 ? 2.292 -0.545 -11.360 1.00 74.50 97 ALA A N 1
ATOM 750 C CA . ALA A 1 97 ? 2.722 -1.899 -11.696 1.00 74.50 97 ALA A CA 1
ATOM 751 C C . ALA A 1 97 ? 2.482 -2.287 -13.162 1.00 74.50 97 ALA A C 1
ATOM 753 O O . ALA A 1 97 ? 3.330 -2.942 -13.766 1.00 74.50 97 ALA A O 1
ATOM 754 N N . ARG A 1 98 ? 1.365 -1.853 -13.756 1.00 78.00 98 ARG A N 1
ATOM 755 C CA . ARG A 1 98 ? 1.093 -2.061 -15.188 1.00 78.00 98 ARG A CA 1
ATOM 756 C C . ARG A 1 98 ? 2.047 -1.273 -16.080 1.00 78.00 98 ARG A C 1
ATOM 758 O O . ARG A 1 98 ? 2.511 -1.807 -17.083 1.00 78.00 98 ARG A O 1
ATOM 765 N N . HIS A 1 99 ? 2.338 -0.022 -15.728 1.00 75.69 99 HIS A N 1
ATOM 766 C CA . HIS A 1 99 ? 3.261 0.824 -16.483 1.00 75.69 99 HIS A CA 1
ATOM 767 C C . HIS A 1 99 ? 4.679 0.254 -16.478 1.00 75.69 99 HIS A C 1
ATOM 769 O O . HIS A 1 99 ? 5.312 0.202 -17.527 1.00 75.69 99 HIS A O 1
ATOM 775 N N . GLU A 1 100 ? 5.163 -0.218 -15.331 1.00 77.50 100 GLU A N 1
ATOM 776 C CA . GLU A 1 100 ? 6.487 -0.835 -15.225 1.00 77.50 100 GLU A CA 1
ATOM 777 C C . GLU A 1 100 ? 6.577 -2.159 -15.987 1.00 77.50 100 GLU A C 1
ATOM 779 O O . GLU A 1 100 ? 7.573 -2.384 -16.669 1.00 77.50 100 GLU A O 1
ATOM 784 N N . GLN A 1 101 ? 5.537 -3.004 -15.951 1.00 71.81 101 GLN A N 1
ATOM 785 C CA . GLN A 1 101 ? 5.482 -4.205 -16.796 1.00 71.81 101 GLN A CA 1
ATOM 786 C C . GLN A 1 101 ? 5.564 -3.843 -18.281 1.00 71.81 101 GLN A C 1
ATOM 788 O O . GLN A 1 101 ? 6.408 -4.381 -18.993 1.00 71.81 101 GLN A O 1
ATOM 793 N N . ALA A 1 102 ? 4.762 -2.872 -18.727 1.00 76.00 102 ALA A N 1
ATOM 794 C CA . ALA A 1 102 ? 4.792 -2.411 -20.110 1.00 76.00 102 ALA A CA 1
ATOM 795 C C . ALA A 1 102 ? 6.156 -1.806 -20.496 1.00 76.00 102 ALA A C 1
ATOM 797 O O . ALA A 1 102 ? 6.612 -1.989 -21.624 1.00 76.00 102 ALA A O 1
ATOM 798 N N . GLN A 1 103 ? 6.833 -1.104 -19.576 1.00 74.25 103 GLN A N 1
ATOM 799 C CA . GLN A 1 103 ? 8.182 -0.575 -19.800 1.00 74.25 103 GLN A CA 1
ATOM 800 C C . GLN A 1 103 ? 9.248 -1.671 -19.843 1.00 74.25 103 GLN A C 1
ATOM 802 O O . GLN A 1 103 ? 10.117 -1.614 -20.708 1.00 74.25 103 GLN A O 1
ATOM 807 N N . ALA A 1 104 ? 9.177 -2.676 -18.968 1.00 76.88 104 ALA A N 1
ATOM 808 C CA . ALA A 1 104 ? 10.091 -3.814 -18.979 1.00 76.88 104 ALA A CA 1
ATOM 809 C C . ALA A 1 104 ? 9.956 -4.630 -20.275 1.00 76.88 104 ALA A C 1
ATOM 811 O O . ALA A 1 104 ? 10.964 -5.010 -20.871 1.00 76.88 104 ALA A O 1
ATOM 812 N N . GLU A 1 105 ? 8.727 -4.837 -20.757 1.00 75.69 105 GLU A N 1
ATOM 813 C CA . GLU A 1 105 ? 8.461 -5.476 -22.050 1.00 75.69 105 GLU A CA 1
ATOM 814 C C . GLU A 1 105 ? 9.014 -4.648 -23.216 1.00 75.69 105 GLU A C 1
ATOM 816 O O . GLU A 1 105 ? 9.691 -5.193 -24.090 1.00 75.69 105 GLU A O 1
ATOM 821 N N . LYS A 1 106 ? 8.798 -3.324 -23.206 1.00 76.56 106 LYS A N 1
ATOM 822 C CA . LYS A 1 106 ? 9.355 -2.412 -24.216 1.00 76.56 106 LYS A CA 1
ATOM 823 C C . LYS A 1 106 ? 10.882 -2.422 -24.232 1.00 76.56 106 LYS A C 1
ATOM 825 O O . LYS A 1 106 ? 11.466 -2.567 -25.301 1.00 76.56 106 LYS A O 1
ATOM 830 N N . ALA A 1 107 ? 11.517 -2.320 -23.065 1.00 75.06 107 ALA A N 1
ATOM 831 C CA . ALA A 1 107 ? 12.970 -2.338 -22.931 1.00 75.06 107 ALA A CA 1
ATOM 832 C C . ALA A 1 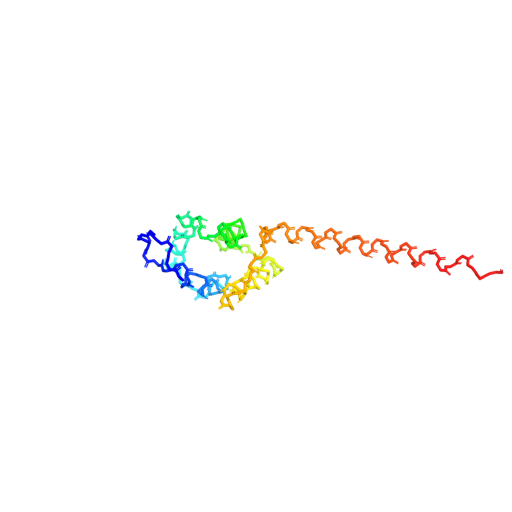107 ? 13.561 -3.675 -23.407 1.00 75.06 107 ALA A C 1
ATOM 834 O O . ALA A 1 107 ? 14.563 -3.690 -24.117 1.00 75.06 107 ALA A O 1
ATOM 835 N N . ALA A 1 108 ? 12.915 -4.804 -23.093 1.00 75.88 108 ALA A N 1
ATOM 836 C CA . ALA A 1 108 ? 13.324 -6.114 -23.599 1.00 75.88 108 ALA A CA 1
ATOM 837 C C . ALA A 1 108 ? 13.180 -6.225 -25.130 1.00 75.88 108 ALA A C 1
ATOM 839 O O . ALA A 1 108 ? 13.996 -6.873 -25.792 1.00 75.88 108 ALA A O 1
ATOM 840 N N . GLN A 1 109 ? 12.154 -5.591 -25.705 1.00 74.50 109 GLN A N 1
ATOM 841 C CA . GLN A 1 109 ? 11.910 -5.565 -27.147 1.00 74.50 109 GLN A CA 1
ATOM 842 C C . GLN A 1 109 ? 12.915 -4.666 -27.889 1.00 74.50 109 GLN A C 1
ATOM 844 O O . GLN A 1 109 ? 13.407 -5.061 -28.946 1.00 74.50 109 GLN A O 1
ATOM 849 N N . GLU A 1 110 ? 13.266 -3.512 -27.316 1.00 75.12 110 GLU A N 1
ATOM 850 C CA . GLU A 1 110 ? 14.310 -2.604 -27.812 1.00 75.12 110 GLU A CA 1
ATOM 851 C C . GLU A 1 110 ? 15.693 -3.270 -27.762 1.00 75.12 110 GLU A C 1
ATOM 853 O O . GLU A 1 110 ? 16.364 -3.336 -28.788 1.00 75.12 110 GLU A O 1
ATOM 858 N N . GLN A 1 111 ? 16.062 -3.905 -26.643 1.00 70.12 111 GLN A N 1
ATOM 859 C CA . GLN A 1 111 ? 17.320 -4.659 -26.523 1.00 70.12 111 GLN A CA 1
ATOM 860 C C . GLN A 1 111 ? 17.422 -5.807 -27.544 1.00 70.12 111 GLN A C 1
ATOM 862 O O . GLN A 1 111 ? 18.494 -6.065 -28.094 1.00 70.12 111 GLN A O 1
ATOM 867 N N . ARG A 1 112 ? 16.307 -6.492 -27.844 1.00 69.81 112 ARG A N 1
ATOM 868 C CA . ARG A 1 112 ? 16.247 -7.512 -28.909 1.00 69.81 112 ARG A CA 1
ATOM 869 C C . ARG A 1 112 ? 16.406 -6.920 -30.311 1.00 69.81 112 ARG A C 1
ATOM 871 O O . ARG A 1 112 ? 16.999 -7.575 -31.165 1.00 69.81 112 ARG A O 1
ATOM 878 N N . ALA A 1 113 ? 15.862 -5.731 -30.560 1.00 69.00 113 ALA A N 1
ATOM 879 C CA . ALA A 1 113 ? 15.990 -5.043 -31.842 1.00 69.00 113 ALA A CA 1
ATOM 880 C C . ALA A 1 113 ? 17.416 -4.505 -32.061 1.00 69.00 113 ALA A C 1
ATOM 882 O O . ALA A 1 113 ? 17.947 -4.634 -33.163 1.00 69.00 113 ALA A O 1
ATOM 883 N N . GLU A 1 114 ? 18.060 -3.980 -31.016 1.00 59.69 114 GLU A N 1
ATOM 884 C CA . GLU A 1 114 ? 19.452 -3.514 -31.061 1.00 59.69 114 GLU A CA 1
ATOM 885 C C . GLU A 1 114 ? 20.439 -4.670 -31.278 1.00 59.69 114 GLU A C 1
ATOM 887 O O . GLU A 1 114 ? 21.317 -4.570 -32.134 1.00 59.69 114 GLU A O 1
ATOM 892 N N . ALA A 1 115 ? 20.243 -5.808 -30.598 1.00 59.34 115 ALA A N 1
ATOM 893 C CA . ALA A 1 115 ? 21.066 -7.005 -30.795 1.00 59.34 115 ALA A CA 1
ATOM 894 C C . ALA A 1 115 ? 20.961 -7.592 -32.220 1.00 59.34 115 ALA A C 1
ATOM 896 O O . ALA A 1 115 ? 21.931 -8.148 -32.728 1.00 59.34 115 ALA A O 1
ATOM 897 N N . ALA A 1 116 ? 19.810 -7.445 -32.888 1.00 59.41 116 ALA A N 1
ATOM 898 C CA . ALA A 1 116 ? 19.613 -7.884 -34.274 1.00 59.41 116 ALA A CA 1
ATOM 899 C C . ALA A 1 116 ? 20.209 -6.914 -35.318 1.00 59.41 116 ALA A C 1
ATOM 901 O O . ALA A 1 116 ? 20.409 -7.302 -36.468 1.00 59.41 116 ALA A O 1
ATOM 902 N N . GLY A 1 117 ? 20.491 -5.662 -34.938 1.00 54.88 117 GLY A N 1
ATOM 903 C CA . GLY A 1 117 ? 21.087 -4.649 -35.816 1.00 54.88 117 GLY A CA 1
ATOM 904 C C . GLY A 1 117 ? 22.617 -4.707 -35.898 1.00 54.88 117 GLY A C 1
ATOM 905 O O . GLY A 1 117 ? 23.191 -4.288 -36.902 1.00 54.88 117 GLY A O 1
ATOM 906 N N . SER A 1 118 ? 23.288 -5.249 -34.877 1.00 55.25 118 SER A N 1
ATOM 907 C CA . SER A 1 118 ? 24.757 -5.311 -34.795 1.00 55.25 118 SER A CA 1
ATOM 908 C C . SER A 1 118 ? 25.427 -6.366 -35.693 1.00 55.25 118 SER A C 1
ATOM 910 O O . SER A 1 118 ? 26.620 -6.246 -35.959 1.00 55.25 118 SER A O 1
ATOM 912 N N . ASP A 1 119 ? 24.688 -7.350 -36.217 1.00 52.38 119 ASP A N 1
ATOM 913 C CA . ASP A 1 119 ? 25.224 -8.423 -37.083 1.00 52.38 119 ASP A CA 1
ATOM 914 C C . ASP A 1 119 ? 25.334 -8.042 -38.580 1.00 52.38 119 ASP A C 1
ATOM 916 O O . ASP A 1 119 ? 25.847 -8.815 -39.385 1.00 52.38 119 ASP A O 1
ATOM 920 N N . ALA A 1 120 ? 24.887 -6.847 -38.993 1.00 52.50 120 ALA A N 1
ATOM 921 C CA . ALA A 1 120 ? 24.802 -6.469 -40.413 1.00 52.50 120 ALA A CA 1
ATOM 922 C C . ALA A 1 120 ? 25.981 -5.625 -40.959 1.00 52.50 120 ALA A C 1
ATOM 924 O O . ALA A 1 120 ? 25.992 -5.313 -42.149 1.00 52.50 120 ALA A O 1
ATOM 925 N N . ALA A 1 121 ? 26.973 -5.246 -40.140 1.00 51.78 121 ALA A N 1
ATOM 926 C CA . ALA A 1 121 ? 28.047 -4.311 -40.532 1.00 51.78 121 ALA A CA 1
ATOM 927 C C . ALA A 1 121 ? 29.458 -4.934 -40.652 1.00 51.78 121 ALA A C 1
ATOM 929 O O . ALA A 1 121 ? 30.449 -4.205 -40.692 1.00 51.78 121 ALA A O 1
ATOM 930 N N . GLY A 1 122 ? 29.567 -6.265 -40.703 1.00 56.50 122 GLY A N 1
ATOM 931 C CA . GLY A 1 122 ? 30.839 -6.984 -40.834 1.00 56.50 122 GLY A CA 1
ATOM 932 C C . GLY A 1 122 ? 30.926 -7.821 -42.109 1.00 56.50 122 GLY A C 1
ATOM 933 O O . GLY A 1 122 ? 30.836 -9.045 -42.043 1.00 56.50 122 GLY A O 1
ATOM 934 N N . SER A 1 123 ? 31.085 -7.192 -43.274 1.00 46.88 123 SER A N 1
ATOM 935 C CA . SER A 1 123 ? 31.555 -7.835 -44.515 1.00 46.88 123 SER A CA 1
ATOM 936 C C . SER A 1 123 ? 32.272 -6.827 -45.399 1.00 46.88 123 SER A C 1
ATOM 938 O O . SER A 1 123 ? 31.736 -5.707 -45.550 1.00 46.88 123 SER A O 1
#

Organism: NCBI:txid553510

Foldseek 3Di:
DALPDDQVDRPLRLLVCVVCLLVVVDDPVVLVSSVVCLVVSQVVCLQLLNNVLVVVSNVQSVVVHRDPVQSVVLSNVSSVCVVVVHDRDNDHSVVVVVVVVVVVVVVVVVVVVVVVVVVPPDD

InterPro domains:
  IPR024020 Anti sigma-R factor, mycothiol system,RsrA [TIGR03988] (10-84)
  IPR027383 Putative zinc-finger [PF13490] (11-44)

pLDDT: mean 72.7, std 8.67, range [46.88, 84.38]